Protein AF-A0A2E6I992-F1 (afdb_monomer)

Radius of gyration: 14.41 Å; Cα contacts (8 Å, |Δi|>4): 86; chains: 1; bounding box: 48×22×38 Å

Foldseek 3Di:
DPPQDPLNLLQVVLVVDPDFDWLVVSQVPPPDPPGDDSVVSNCSLVPDPQWAFPDWDADPVRDIITTTHGDPCVVVPPPDDD

Mean predicted aligned error: 7.96 Å

Structure (mmCIF, N/CA/C/O backbone):
data_AF-A0A2E6I992-F1
#
_entry.id   AF-A0A2E6I992-F1
#
loop_
_atom_site.group_PDB
_atom_site.id
_atom_site.type_symbol
_atom_site.label_atom_id
_atom_site.label_alt_id
_atom_site.label_comp_id
_atom_site.label_asym_id
_atom_site.label_entity_id
_atom_site.label_seq_id
_atom_site.pdbx_PDB_ins_code
_atom_site.Cartn_x
_atom_site.Cartn_y
_atom_site.Cartn_z
_atom_site.occupancy
_atom_site.B_iso_or_equiv
_atom_site.auth_seq_id
_atom_site.auth_comp_id
_atom_site.auth_asym_id
_atom_site.auth_atom_id
_atom_site.pdbx_PDB_model_num
ATOM 1 N N . MET A 1 1 ? -14.272 -1.168 18.193 1.00 40.41 1 MET A N 1
ATOM 2 C CA . MET A 1 1 ? -13.752 -1.439 16.835 1.00 40.41 1 MET A CA 1
ATOM 3 C C . MET A 1 1 ? -12.626 -2.453 16.948 1.00 40.41 1 MET A C 1
ATOM 5 O O . MET A 1 1 ? -11.710 -2.190 17.723 1.00 40.41 1 MET A O 1
ATOM 9 N N . PRO A 1 2 ? -12.687 -3.603 16.257 1.00 45.84 2 PRO A N 1
ATOM 10 C CA . PRO A 1 2 ? -11.543 -4.507 16.186 1.00 45.84 2 PRO A CA 1
ATOM 11 C C . PRO A 1 2 ? -10.335 -3.763 15.587 1.00 45.84 2 PRO A C 1
ATOM 13 O O . PRO A 1 2 ? -10.527 -2.825 14.805 1.00 45.84 2 PRO A O 1
ATOM 16 N N . PRO A 1 3 ? -9.095 -4.120 15.958 1.00 56.62 3 PRO A N 1
ATOM 17 C CA . PRO A 1 3 ? -7.914 -3.486 15.391 1.00 56.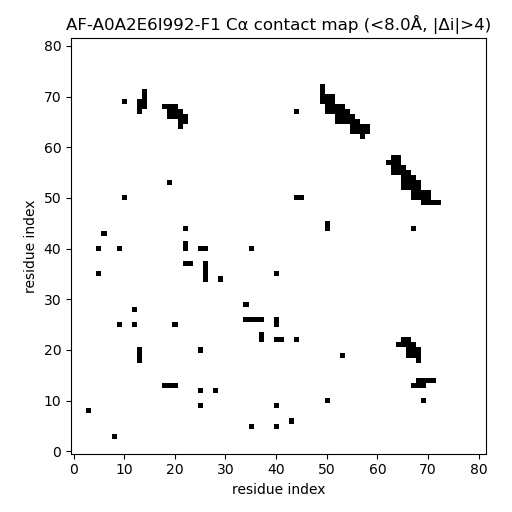62 3 PRO A CA 1
ATOM 18 C C . PRO A 1 3 ? -7.906 -3.720 13.879 1.00 56.62 3 PRO A C 1
ATOM 20 O O . PRO A 1 3 ? -7.742 -4.847 13.418 1.00 56.62 3 PRO A O 1
ATOM 23 N N . VAL A 1 4 ? -8.104 -2.653 13.100 1.00 64.00 4 VAL A N 1
ATOM 24 C CA . VAL A 1 4 ? -8.006 -2.728 11.641 1.00 64.00 4 VAL A CA 1
ATOM 25 C C . VAL A 1 4 ? -6.587 -3.172 11.300 1.00 64.00 4 VAL A C 1
ATOM 27 O O . VAL A 1 4 ? -5.617 -2.515 11.693 1.00 64.00 4 VAL A O 1
ATOM 30 N N . SER A 1 5 ? -6.468 -4.306 10.609 1.00 86.25 5 SER A N 1
ATOM 31 C CA . SER A 1 5 ? -5.176 -4.856 10.213 1.00 86.25 5 SER A CA 1
ATOM 32 C C . SER A 1 5 ? -4.429 -3.857 9.317 1.00 86.25 5 SER A C 1
ATOM 34 O O . SER A 1 5 ? -5.033 -3.041 8.617 1.00 86.25 5 SER A O 1
ATOM 36 N N . VAL A 1 6 ? -3.094 -3.907 9.330 1.00 90.06 6 VAL A N 1
ATOM 37 C CA . VAL A 1 6 ? -2.259 -3.054 8.463 1.00 90.06 6 VAL A CA 1
ATOM 38 C C . VAL A 1 6 ? -2.665 -3.220 6.993 1.00 90.06 6 VAL A C 1
ATOM 40 O O . VAL A 1 6 ? -2.764 -2.231 6.279 1.00 90.06 6 VAL A O 1
ATOM 43 N N . ARG A 1 7 ? -2.982 -4.453 6.579 1.00 90.50 7 ARG A N 1
ATOM 44 C CA . ARG A 1 7 ? -3.497 -4.793 5.246 1.00 90.50 7 ARG A CA 1
ATOM 45 C C . ARG A 1 7 ? -4.786 -4.037 4.915 1.00 90.50 7 ARG A C 1
ATOM 47 O O . ARG A 1 7 ? -4.813 -3.324 3.922 1.00 90.50 7 ARG A O 1
ATOM 54 N N . ASN A 1 8 ? -5.805 -4.110 5.775 1.00 89.62 8 ASN A N 1
ATOM 55 C CA . ASN A 1 8 ? -7.098 -3.460 5.521 1.00 89.62 8 ASN A CA 1
ATOM 56 C C . ASN A 1 8 ? -6.965 -1.933 5.421 1.00 89.62 8 ASN A C 1
ATOM 58 O O . ASN A 1 8 ? -7.704 -1.294 4.684 1.00 89.62 8 ASN A O 1
ATOM 62 N N . ARG A 1 9 ? -6.006 -1.335 6.137 1.00 90.75 9 ARG A N 1
ATOM 63 C CA . ARG A 1 9 ? -5.708 0.099 6.001 1.00 90.75 9 ARG A CA 1
ATOM 64 C C . ARG A 1 9 ? -5.021 0.446 4.692 1.00 90.75 9 ARG A C 1
ATOM 66 O O . ARG A 1 9 ? -5.325 1.487 4.128 1.00 90.75 9 ARG A O 1
ATOM 73 N N . ILE A 1 10 ? -4.098 -0.396 4.229 1.00 92.19 10 ILE A N 1
ATOM 74 C CA . ILE A 1 10 ? -3.482 -0.223 2.910 1.00 92.19 10 ILE A CA 1
ATOM 75 C C . ILE A 1 10 ? -4.566 -0.300 1.829 1.00 92.19 10 ILE A C 1
ATOM 77 O O . ILE A 1 10 ? -4.608 0.573 0.972 1.00 92.19 10 ILE A O 1
ATOM 81 N N . ALA A 1 11 ? -5.472 -1.279 1.921 1.00 91.06 11 ALA A N 1
ATOM 82 C CA . ALA A 1 11 ? -6.614 -1.402 1.017 1.00 91.06 11 ALA A CA 1
ATOM 83 C C . ALA A 1 11 ? -7.507 -0.157 1.042 1.00 91.06 11 ALA A C 1
ATOM 85 O O . ALA A 1 11 ? -7.767 0.408 -0.010 1.00 91.06 11 ALA A O 1
ATOM 86 N N . ALA A 1 12 ? -7.891 0.332 2.226 1.00 89.81 12 ALA A N 1
ATOM 87 C CA . ALA A 1 12 ? -8.707 1.540 2.345 1.00 89.81 12 ALA A CA 1
ATOM 88 C C . ALA A 1 12 ? -8.040 2.774 1.714 1.00 89.81 12 ALA A C 1
ATOM 90 O O . ALA A 1 12 ? -8.701 3.516 1.005 1.00 89.81 12 ALA A O 1
ATOM 91 N N . LEU A 1 13 ? -6.733 2.973 1.927 1.00 91.56 13 LEU A N 1
ATOM 92 C CA . LEU A 1 13 ? -6.000 4.085 1.308 1.00 91.56 13 LEU A CA 1
ATOM 93 C C . LEU A 1 13 ? -5.965 3.968 -0.219 1.00 91.56 13 LEU A C 1
ATOM 95 O O . LEU A 1 13 ? -6.100 4.969 -0.908 1.00 91.56 13 LEU A O 1
ATOM 99 N N . LEU A 1 14 ? -5.759 2.760 -0.743 1.00 91.38 14 LEU A N 1
ATOM 100 C CA . LEU A 1 14 ? -5.726 2.522 -2.185 1.00 91.38 14 LEU A CA 1
ATOM 101 C C . LEU A 1 14 ? -7.105 2.640 -2.840 1.00 91.38 14 LEU A C 1
ATOM 103 O O . LEU A 1 14 ? -7.167 3.067 -3.981 1.00 91.38 14 LEU A O 1
ATOM 107 N N . LEU A 1 15 ? -8.178 2.275 -2.137 1.00 89.94 15 LEU A N 1
ATOM 108 C CA . LEU A 1 15 ? -9.558 2.439 -2.603 1.00 89.94 15 LEU A CA 1
ATOM 109 C C . LEU A 1 15 ? -10.019 3.902 -2.579 1.00 89.94 15 LEU A C 1
ATOM 111 O O . LEU A 1 15 ? -10.810 4.301 -3.420 1.00 89.94 15 LEU A O 1
ATOM 115 N N . ASP A 1 16 ? -9.524 4.694 -1.627 1.00 88.12 16 ASP A N 1
ATOM 116 C CA . ASP A 1 16 ? -9.825 6.129 -1.505 1.00 88.12 16 ASP A CA 1
ATOM 117 C C . ASP A 1 16 ? -9.068 6.989 -2.538 1.00 88.12 16 ASP A C 1
ATOM 119 O O . ASP A 1 16 ? -9.301 8.190 -2.650 1.00 88.12 16 ASP A O 1
ATOM 123 N N . SER A 1 17 ? -8.131 6.397 -3.287 1.00 85.12 17 SER A N 1
ATOM 124 C CA . SER A 1 17 ? -7.303 7.104 -4.261 1.00 85.12 17 SER A CA 1
ATOM 125 C C . SER A 1 17 ? -7.574 6.628 -5.682 1.00 85.12 17 SER A C 1
ATOM 127 O O . SER A 1 17 ? -7.386 5.457 -6.000 1.00 85.12 17 SER A O 1
ATOM 129 N N . ASP A 1 18 ? -7.886 7.571 -6.570 1.00 83.31 18 ASP A N 1
ATOM 130 C CA . ASP A 1 18 ? -8.012 7.315 -8.012 1.00 83.31 18 ASP A CA 1
ATOM 131 C C . ASP A 1 18 ? -6.659 7.025 -8.695 1.00 83.31 18 ASP A C 1
ATOM 133 O O . ASP A 1 18 ? -6.604 6.620 -9.858 1.00 83.31 18 ASP A O 1
ATOM 137 N N . GLU A 1 19 ? -5.539 7.228 -7.989 1.00 86.62 19 GLU A N 1
ATOM 138 C CA . GLU A 1 19 ? -4.195 7.063 -8.530 1.00 86.62 19 GLU A CA 1
ATOM 139 C C . GLU A 1 19 ? -3.438 5.885 -7.895 1.00 86.62 19 GLU A C 1
ATOM 141 O O . GLU A 1 19 ? -3.442 5.702 -6.676 1.00 86.62 19 GLU A O 1
ATOM 146 N N . PRO A 1 20 ? -2.664 5.117 -8.688 1.00 89.56 20 PRO A N 1
ATOM 147 C CA . PRO A 1 20 ? -1.783 4.092 -8.146 1.00 89.56 20 PRO A CA 1
ATOM 148 C C . PRO A 1 20 ? -0.708 4.681 -7.219 1.00 89.56 20 PRO A C 1
ATOM 150 O O . PRO A 1 20 ? 0.081 5.546 -7.621 1.00 89.56 20 PRO A O 1
ATOM 153 N N . MET A 1 21 ? -0.600 4.138 -6.006 1.00 92.88 21 MET A N 1
ATOM 154 C CA . MET A 1 21 ? 0.325 4.604 -4.972 1.00 92.88 21 MET A CA 1
ATOM 155 C C . MET A 1 21 ? 1.483 3.638 -4.740 1.00 92.88 21 MET A C 1
ATOM 157 O O . MET A 1 21 ? 1.347 2.418 -4.830 1.00 92.88 21 MET A O 1
ATOM 161 N N . ASP A 1 22 ? 2.649 4.184 -4.406 1.00 93.31 22 ASP A N 1
ATOM 162 C CA . ASP A 1 22 ? 3.781 3.395 -3.929 1.00 93.31 22 ASP A CA 1
ATOM 163 C C . ASP A 1 22 ? 3.785 3.280 -2.394 1.00 93.31 22 ASP A C 1
ATOM 165 O O . ASP A 1 22 ? 3.019 3.925 -1.671 1.00 93.31 22 ASP A O 1
ATOM 169 N N . ALA A 1 23 ? 4.676 2.435 -1.874 1.00 92.62 23 ALA A N 1
ATOM 170 C CA . ALA A 1 23 ? 4.794 2.218 -0.435 1.00 92.62 23 ALA A CA 1
ATOM 171 C C . ALA A 1 23 ? 5.193 3.488 0.341 1.00 92.62 23 ALA A C 1
ATOM 173 O O . ALA A 1 23 ? 4.874 3.595 1.528 1.00 92.62 23 ALA A O 1
ATOM 174 N N . ALA A 1 24 ? 5.887 4.438 -0.298 1.00 92.06 24 ALA A N 1
ATOM 175 C CA . ALA A 1 24 ? 6.287 5.683 0.346 1.00 92.06 24 ALA A CA 1
ATOM 176 C C . ALA A 1 24 ? 5.078 6.603 0.536 1.00 92.06 24 ALA A C 1
ATOM 178 O O . ALA A 1 24 ? 4.842 7.071 1.651 1.00 92.06 24 ALA A O 1
ATOM 179 N N . LYS A 1 25 ? 4.252 6.756 -0.501 1.00 93.06 25 LYS A N 1
ATOM 180 C CA . LYS A 1 25 ? 3.017 7.539 -0.438 1.00 93.06 25 LYS A CA 1
ATOM 181 C C . LYS A 1 25 ? 2.038 6.983 0.597 1.00 93.06 25 LYS A C 1
ATOM 183 O O . LYS A 1 25 ? 1.498 7.738 1.403 1.00 93.06 25 LYS A O 1
ATOM 188 N N . ILE A 1 26 ? 1.885 5.659 0.657 1.00 92.88 26 ILE A N 1
ATOM 189 C CA . ILE A 1 26 ? 1.051 4.986 1.670 1.00 92.88 26 ILE A CA 1
ATOM 190 C C . ILE A 1 26 ? 1.586 5.23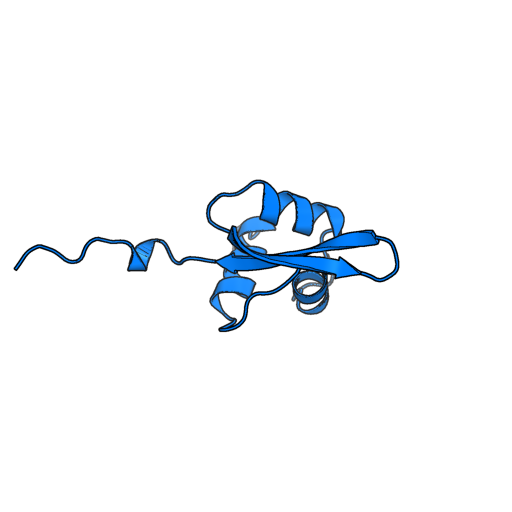7 3.091 1.00 92.88 26 ILE A C 1
ATOM 192 O O . ILE A 1 26 ? 0.815 5.444 4.030 1.00 92.88 26 ILE A O 1
ATOM 196 N N . TYR A 1 27 ? 2.909 5.236 3.274 1.00 93.75 27 TYR A N 1
ATOM 197 C CA . TYR A 1 27 ? 3.527 5.529 4.568 1.00 93.75 27 TYR A CA 1
ATOM 198 C C . TYR A 1 27 ? 3.304 6.988 5.007 1.00 93.75 27 TYR A C 1
ATOM 200 O O . TYR A 1 27 ? 3.039 7.257 6.187 1.00 93.75 27 TYR A O 1
ATOM 208 N N . GLU A 1 28 ? 3.389 7.935 4.073 1.00 93.06 28 GLU A N 1
ATOM 209 C CA . GLU A 1 28 ? 3.121 9.357 4.317 1.00 93.06 28 GLU A CA 1
ATOM 210 C C . GLU A 1 28 ? 1.676 9.581 4.766 1.00 93.06 28 GLU A C 1
ATOM 212 O O . GLU A 1 28 ? 1.463 10.133 5.849 1.00 93.06 28 GLU A O 1
ATOM 217 N N . LEU A 1 29 ? 0.716 9.046 4.003 1.00 92.44 29 LEU A N 1
ATOM 218 C CA . LEU A 1 29 ? -0.727 9.159 4.247 1.00 92.44 29 LEU A CA 1
ATOM 219 C C . LEU A 1 29 ? -1.229 8.338 5.444 1.00 92.44 29 LEU A C 1
ATOM 221 O O . LEU A 1 29 ? -2.413 8.373 5.773 1.00 92.44 29 LEU A O 1
ATOM 225 N N . TRP A 1 30 ? -0.350 7.594 6.121 1.00 92.50 30 TRP A N 1
ATOM 226 C CA . TRP A 1 30 ? -0.766 6.720 7.208 1.00 92.50 30 TRP A CA 1
ATOM 227 C C . TRP A 1 30 ? -1.445 7.507 8.348 1.00 92.50 30 TRP A C 1
ATOM 229 O O . TRP A 1 30 ? -0.788 8.338 8.986 1.00 92.50 30 TRP A O 1
ATOM 239 N N . PRO A 1 31 ? -2.714 7.203 8.687 1.00 85.19 31 PRO A N 1
ATOM 240 C CA . PRO A 1 31 ? -3.554 8.083 9.506 1.00 85.19 31 PRO A CA 1
ATOM 241 C C . PRO A 1 31 ? -3.222 8.063 11.004 1.00 85.19 31 PRO A C 1
ATOM 243 O O . PRO A 1 31 ? -3.684 8.908 11.764 1.00 85.19 31 PRO A O 1
ATOM 246 N N . THR A 1 32 ? -2.439 7.088 11.477 1.00 85.81 32 THR A N 1
ATOM 247 C CA . THR A 1 32 ? -2.138 6.928 12.911 1.00 85.81 32 THR A CA 1
ATOM 248 C C . THR A 1 32 ? -0.669 7.124 13.245 1.00 85.81 32 THR A C 1
ATOM 250 O O . THR A 1 32 ? 0.203 6.737 12.475 1.00 85.81 32 THR A O 1
ATOM 253 N N . LYS A 1 33 ? -0.380 7.582 14.472 1.00 81.94 33 LYS A N 1
ATOM 254 C CA . LYS A 1 33 ? 0.999 7.725 14.981 1.00 81.94 33 LYS A CA 1
ATOM 255 C C . LYS A 1 33 ? 1.800 6.415 14.962 1.00 81.94 33 LYS A C 1
ATOM 257 O O . LYS A 1 33 ? 2.999 6.431 14.712 1.00 81.94 33 LYS A O 1
ATOM 262 N N . ARG A 1 34 ? 1.146 5.268 15.187 1.00 86.31 34 ARG A N 1
ATOM 263 C CA . ARG A 1 34 ? 1.775 3.943 15.071 1.00 86.31 34 ARG A CA 1
ATOM 264 C C . ARG A 1 34 ? 1.787 3.505 13.604 1.00 86.31 34 ARG A C 1
ATOM 266 O O . ARG A 1 34 ? 0.846 2.857 13.141 1.00 86.31 34 ARG A O 1
ATOM 273 N N . LYS A 1 35 ? 2.827 3.912 12.874 1.00 88.25 35 LYS A N 1
ATOM 274 C CA . LYS A 1 35 ? 3.026 3.558 11.463 1.00 88.25 35 LYS A CA 1
ATOM 275 C C . LYS A 1 35 ? 3.751 2.207 11.336 1.00 88.25 35 LYS A C 1
ATOM 277 O O . LYS A 1 35 ? 4.699 1.963 12.085 1.00 88.25 35 LYS A O 1
ATOM 282 N N . PRO A 1 36 ? 3.333 1.312 10.425 1.00 91.06 36 PRO A N 1
ATOM 283 C CA . PRO A 1 36 ? 4.139 0.161 10.033 1.00 91.06 36 PRO A CA 1
ATOM 284 C C . PRO A 1 36 ? 5.394 0.641 9.295 1.00 91.06 36 PRO A C 1
ATOM 286 O O . PRO A 1 36 ? 5.426 1.740 8.748 1.00 91.06 36 PRO A O 1
ATOM 289 N N . THR A 1 37 ? 6.434 -0.188 9.243 1.00 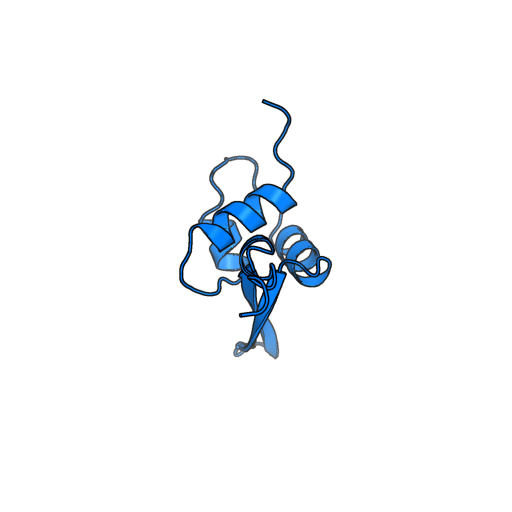93.19 37 THR A N 1
ATOM 290 C CA . THR A 1 37 ? 7.634 0.165 8.471 1.00 93.19 37 THR A CA 1
ATOM 291 C C . THR A 1 37 ? 7.333 0.172 6.970 1.00 93.19 37 THR A C 1
ATOM 293 O O . THR A 1 37 ? 6.492 -0.601 6.505 1.00 93.19 37 THR A O 1
ATOM 296 N N . MET A 1 38 ? 8.075 0.965 6.186 1.00 91.88 38 MET A N 1
ATOM 297 C CA . MET A 1 38 ? 7.989 0.91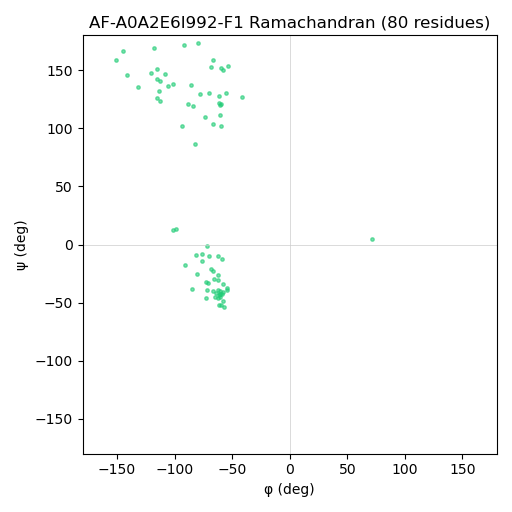1 4.716 1.00 91.88 3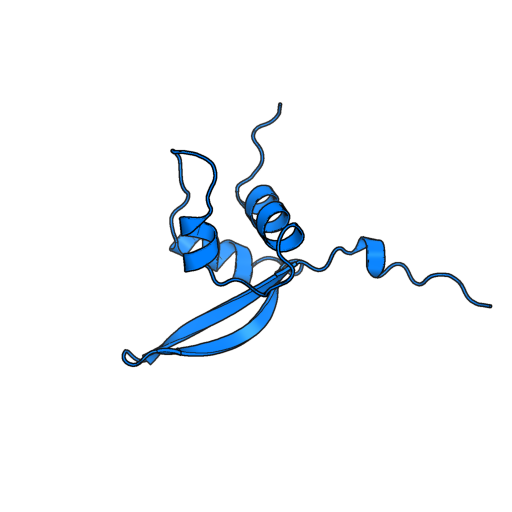8 MET A CA 1
ATOM 298 C C . MET A 1 38 ? 8.213 -0.511 4.181 1.00 91.88 38 MET A C 1
ATOM 300 O O . MET A 1 38 ? 7.521 -0.937 3.266 1.00 91.88 38 MET A O 1
ATOM 304 N N . LYS A 1 39 ? 9.124 -1.285 4.791 1.00 91.25 39 LYS A N 1
ATOM 305 C CA . LYS A 1 39 ? 9.362 -2.691 4.426 1.00 91.25 39 LYS A CA 1
ATOM 306 C C . LYS A 1 39 ? 8.110 -3.549 4.621 1.00 91.25 39 LYS A C 1
ATOM 308 O O . LYS A 1 39 ? 7.791 -4.365 3.765 1.00 91.25 39 LYS A O 1
ATOM 313 N N . THR A 1 40 ? 7.397 -3.358 5.731 1.00 93.06 40 THR A N 1
ATOM 314 C CA . THR A 1 40 ? 6.138 -4.061 6.008 1.00 93.06 40 THR A CA 1
ATOM 315 C C . THR A 1 40 ? 5.078 -3.718 4.966 1.00 93.06 40 THR A C 1
ATOM 317 O O . THR A 1 40 ? 4.445 -4.630 4.446 1.00 93.06 40 THR A O 1
ATOM 320 N N . ILE A 1 41 ? 4.919 -2.434 4.625 1.00 93.12 41 ILE A N 1
ATOM 321 C CA . ILE A 1 41 ? 3.971 -1.989 3.591 1.00 93.12 41 ILE A CA 1
ATOM 322 C C . ILE A 1 41 ? 4.320 -2.633 2.244 1.00 93.12 41 ILE A C 1
ATOM 324 O O . ILE A 1 41 ? 3.473 -3.289 1.647 1.00 93.12 41 ILE A O 1
ATOM 328 N N . SER A 1 42 ? 5.578 -2.527 1.803 1.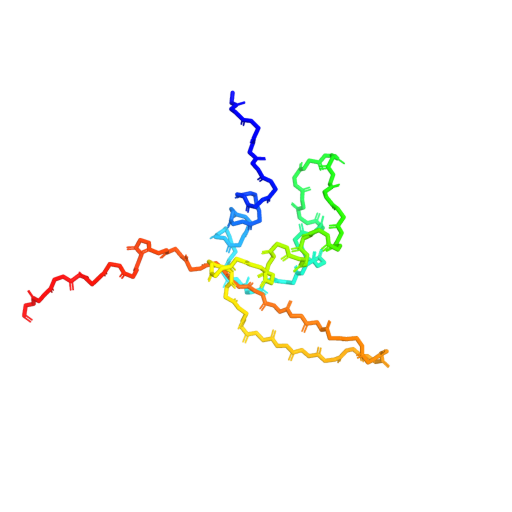00 91.62 42 SER A N 1
ATOM 329 C CA . SER A 1 42 ? 6.037 -3.112 0.536 1.00 91.62 42 SER A CA 1
ATOM 330 C C . SER A 1 42 ? 5.825 -4.623 0.464 1.00 91.62 42 SER A C 1
ATOM 332 O O . SER A 1 42 ? 5.416 -5.128 -0.578 1.00 91.62 42 SER A O 1
ATOM 334 N N . ASN A 1 43 ? 6.087 -5.345 1.557 1.00 91.94 43 ASN A N 1
ATOM 335 C CA . ASN A 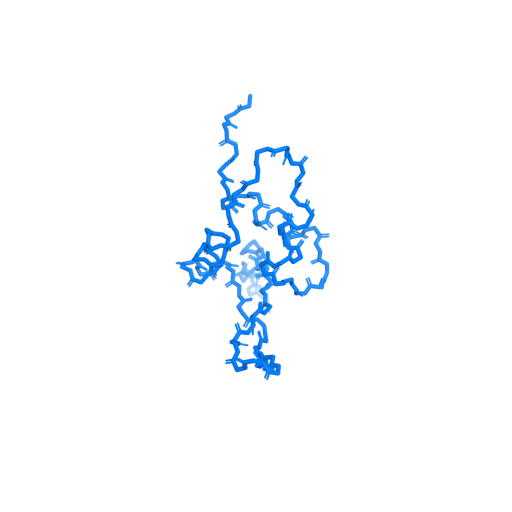1 43 ? 5.848 -6.785 1.615 1.00 91.94 43 ASN A CA 1
ATOM 336 C C . ASN A 1 43 ? 4.355 -7.104 1.505 1.00 91.94 43 ASN A C 1
ATOM 338 O O . ASN A 1 43 ? 3.987 -7.983 0.739 1.00 91.94 43 ASN A O 1
ATOM 342 N N . LEU A 1 44 ? 3.489 -6.383 2.226 1.00 93.19 44 LEU A N 1
ATOM 343 C CA . LEU A 1 44 ? 2.044 -6.612 2.160 1.00 93.19 44 LEU A CA 1
ATOM 344 C C . LEU A 1 44 ? 1.493 -6.371 0.752 1.00 93.19 44 LEU A C 1
ATOM 346 O O . LEU A 1 44 ? 0.744 -7.216 0.269 1.00 93.19 44 LEU A O 1
ATOM 350 N N . LEU A 1 45 ? 1.925 -5.290 0.097 1.00 92.25 45 LEU A N 1
ATOM 351 C CA . LEU A 1 45 ? 1.572 -4.970 -1.289 1.00 92.25 45 LEU A CA 1
ATOM 352 C C . LEU A 1 45 ? 2.022 -6.055 -2.275 1.00 92.25 45 LEU A C 1
ATOM 354 O O . LEU A 1 45 ? 1.299 -6.381 -3.203 1.00 92.25 45 LEU A O 1
ATOM 358 N N . ALA A 1 46 ? 3.210 -6.629 -2.078 1.00 89.75 46 ALA A N 1
ATOM 359 C CA . ALA A 1 46 ? 3.737 -7.664 -2.966 1.00 89.75 46 ALA A CA 1
ATOM 360 C C . ALA A 1 46 ? 3.167 -9.068 -2.688 1.00 89.75 46 ALA A C 1
ATOM 362 O O . ALA A 1 46 ? 3.191 -9.919 -3.574 1.00 89.75 46 ALA A O 1
ATOM 363 N N . SER A 1 47 ? 2.713 -9.333 -1.460 1.00 89.94 47 SER A N 1
ATOM 364 C CA . SER A 1 47 ? 2.261 -10.659 -1.020 1.00 89.94 47 SER A CA 1
ATOM 365 C C . SER A 1 47 ? 0.771 -10.926 -1.222 1.00 89.94 47 SER A C 1
ATOM 367 O O . SER A 1 47 ? 0.383 -12.090 -1.168 1.00 89.94 47 SER A O 1
ATOM 369 N N . HIS A 1 48 ? -0.064 -9.902 -1.417 1.00 89.31 48 HIS A N 1
ATOM 370 C CA . HIS A 1 48 ? -1.515 -10.079 -1.546 1.00 89.31 48 HIS A CA 1
ATOM 371 C C . HIS A 1 48 ? -1.985 -9.720 -2.952 1.00 89.31 48 HIS A C 1
ATOM 373 O O . HIS A 1 48 ? -1.651 -8.662 -3.475 1.00 89.31 48 HIS A O 1
ATOM 379 N N . SER A 1 49 ? -2.796 -10.598 -3.540 1.00 84.50 49 SER A N 1
ATOM 380 C CA . SER A 1 49 ? -3.292 -10.478 -4.915 1.00 84.50 49 SER A CA 1
ATOM 381 C C . SER A 1 49 ? -4.272 -9.325 -5.137 1.00 84.50 49 SER A C 1
ATOM 383 O O . SER A 1 49 ? -4.428 -8.885 -6.268 1.00 84.50 49 SER A O 1
ATOM 385 N N . GLU A 1 50 ? -4.914 -8.831 -4.077 1.00 86.19 50 GLU A N 1
ATOM 386 C CA . GLU A 1 50 ? -5.828 -7.678 -4.134 1.00 86.19 50 GLU A CA 1
ATOM 387 C C . GLU A 1 50 ? -5.106 -6.361 -4.475 1.00 86.19 50 GLU A C 1
ATOM 389 O O . GLU A 1 50 ? -5.713 -5.418 -4.981 1.00 86.19 50 GLU A O 1
ATOM 394 N N . PHE A 1 51 ? -3.792 -6.295 -4.225 1.00 90.69 51 PHE A N 1
ATOM 395 C CA . PHE A 1 51 ? -2.960 -5.150 -4.568 1.00 90.69 51 PHE A CA 1
ATOM 396 C C . PHE A 1 51 ? -2.325 -5.371 -5.937 1.00 90.69 51 PHE A C 1
ATOM 398 O O . PHE A 1 51 ? -1.333 -6.089 -6.096 1.00 90.69 51 PHE A O 1
ATOM 405 N N . VAL A 1 52 ? -2.881 -4.718 -6.950 1.00 88.94 52 VAL A N 1
ATOM 406 C CA . VAL A 1 52 ? -2.438 -4.885 -8.331 1.00 88.94 52 VAL A CA 1
ATOM 407 C C . VAL A 1 52 ? -1.321 -3.906 -8.638 1.00 88.94 52 VAL A C 1
ATOM 409 O O . VAL A 1 52 ? -1.480 -2.690 -8.549 1.00 88.94 52 VAL A O 1
ATOM 412 N N . ARG A 1 53 ? -0.158 -4.440 -9.019 1.00 90.44 53 ARG A N 1
ATOM 413 C CA . ARG A 1 53 ? 0.983 -3.627 -9.443 1.00 90.44 53 ARG A CA 1
ATOM 414 C C . ARG A 1 53 ? 0.720 -3.043 -10.831 1.00 90.44 53 ARG A C 1
ATOM 416 O O . ARG A 1 53 ? 0.803 -3.764 -11.820 1.00 90.44 53 ARG A O 1
ATOM 423 N N . MET A 1 54 ? 0.505 -1.734 -10.897 1.00 88.56 54 MET A N 1
ATOM 424 C CA . MET A 1 54 ? 0.216 -1.013 -12.142 1.00 88.56 54 MET A CA 1
ATOM 425 C C . MET A 1 54 ? 1.480 -0.622 -12.903 1.00 88.56 54 MET A C 1
ATOM 427 O O . MET A 1 54 ? 1.526 -0.678 -14.127 1.00 88.56 54 MET A O 1
ATOM 431 N N . SER A 1 55 ? 2.533 -0.219 -12.191 1.00 87.06 55 SER A N 1
ATOM 432 C CA . SER A 1 55 ? 3.785 0.192 -12.825 1.00 87.06 55 SER A CA 1
ATOM 433 C C . SER A 1 55 ? 4.989 -0.064 -11.934 1.00 87.06 55 SER A C 1
ATOM 435 O O . SER A 1 55 ? 4.878 -0.218 -10.713 1.00 87.06 55 SER A O 1
ATOM 437 N N . TRP A 1 56 ? 6.158 -0.131 -12.567 1.00 89.25 56 TRP A N 1
ATOM 438 C CA . TRP A 1 56 ? 7.435 -0.242 -11.882 1.00 89.25 56 TRP A CA 1
ATOM 439 C C . TRP A 1 56 ? 8.496 0.600 -12.587 1.00 89.25 56 TRP A C 1
ATOM 441 O O . TRP A 1 56 ? 8.491 0.728 -13.810 1.00 89.25 56 TRP A O 1
ATOM 451 N N . TRP A 1 57 ? 9.417 1.169 -11.815 1.00 87.62 57 TRP A N 1
ATOM 452 C CA . TRP A 1 57 ? 10.562 1.916 -12.336 1.00 87.62 57 TRP A CA 1
ATOM 453 C C . TRP A 1 57 ? 11.790 1.698 -11.456 1.00 87.62 57 TRP A C 1
ATOM 455 O O . TRP A 1 57 ? 11.702 1.161 -10.350 1.00 87.62 57 TRP A O 1
ATOM 465 N N . LYS A 1 58 ? 12.966 2.091 -11.947 1.00 87.81 58 LYS A N 1
ATOM 466 C CA . LYS A 1 58 ? 14.194 2.139 -11.145 1.00 87.81 58 LYS A CA 1
ATOM 467 C C . LYS A 1 58 ? 14.520 3.591 -10.832 1.00 87.81 58 LYS A C 1
ATOM 469 O O . LYS A 1 58 ? 14.432 4.440 -11.711 1.00 87.81 58 LYS A O 1
ATOM 474 N N . ASN A 1 59 ? 14.904 3.877 -9.593 1.00 83.50 59 ASN A N 1
ATOM 475 C CA . ASN A 1 59 ? 15.465 5.185 -9.260 1.00 83.50 59 ASN A CA 1
ATOM 476 C C . ASN A 1 59 ? 16.951 5.274 -9.669 1.00 83.50 59 ASN A C 1
ATOM 478 O O . ASN A 1 59 ? 17.564 4.265 -10.020 1.00 83.50 59 ASN A O 1
ATOM 482 N N . ASN A 1 60 ? 17.555 6.463 -9.546 1.00 82.44 60 ASN A N 1
ATOM 483 C CA . ASN A 1 60 ? 18.977 6.709 -9.858 1.00 82.44 60 ASN A CA 1
ATOM 484 C C . ASN A 1 60 ? 19.963 5.840 -9.047 1.00 82.44 60 ASN A C 1
ATOM 486 O O . ASN A 1 60 ? 21.135 5.757 -9.386 1.00 82.44 60 ASN A O 1
ATOM 490 N N . HIS A 1 61 ? 19.487 5.169 -7.993 1.00 82.12 61 HIS A N 1
ATOM 491 C CA . HIS A 1 61 ? 20.257 4.247 -7.157 1.00 82.12 61 HIS A CA 1
ATOM 492 C C . HIS A 1 61 ? 19.983 2.770 -7.505 1.00 82.12 61 HIS A C 1
ATOM 494 O O . HIS A 1 61 ? 20.293 1.877 -6.717 1.00 82.12 61 HIS A O 1
ATOM 500 N N . GLY A 1 62 ? 19.326 2.495 -8.638 1.00 80.31 62 GLY A N 1
ATOM 501 C CA . GLY A 1 62 ? 18.995 1.146 -9.100 1.00 80.31 62 GLY A CA 1
ATOM 502 C C . GLY A 1 62 ? 17.903 0.431 -8.296 1.00 80.31 62 GLY A C 1
ATOM 503 O O . GLY A 1 62 ? 17.607 -0.734 -8.573 1.00 80.31 62 GLY A O 1
ATOM 504 N N . ARG A 1 63 ? 17.272 1.096 -7.318 1.00 80.25 63 ARG A N 1
ATOM 505 C CA . ARG A 1 63 ? 16.206 0.499 -6.503 1.00 80.25 63 ARG A CA 1
ATOM 506 C C . ARG A 1 63 ? 14.906 0.473 -7.292 1.00 80.25 63 ARG A C 1
ATOM 508 O O . ARG A 1 63 ? 14.484 1.497 -7.831 1.00 80.25 63 ARG A O 1
ATOM 515 N N . LYS A 1 64 ? 14.274 -0.701 -7.325 1.00 83.06 64 LYS A N 1
ATOM 516 C CA . LYS A 1 64 ? 12.948 -0.893 -7.917 1.00 83.06 64 LYS A CA 1
ATOM 517 C C . LYS A 1 64 ? 11.897 -0.203 -7.051 1.00 83.06 64 LYS A C 1
ATOM 519 O O . LYS A 1 64 ? 11.862 -0.416 -5.841 1.00 83.06 64 LYS A O 1
ATOM 524 N N . GLN A 1 65 ? 11.054 0.583 -7.692 1.00 84.38 65 GLN A N 1
ATOM 525 C CA . GLN A 1 65 ? 9.862 1.201 -7.136 1.00 84.38 65 GLN A CA 1
ATOM 526 C C . GLN A 1 65 ? 8.653 0.625 -7.863 1.00 84.38 65 GLN A C 1
ATOM 528 O O . GLN A 1 65 ? 8.735 0.350 -9.060 1.00 84.38 65 GLN A O 1
ATOM 533 N N . ASN A 1 66 ? 7.562 0.411 -7.136 1.00 89.94 66 ASN A N 1
ATOM 534 C CA . ASN A 1 66 ? 6.333 -0.170 -7.662 1.00 89.94 66 ASN A CA 1
ATOM 535 C C . ASN A 1 66 ? 5.158 0.696 -7.211 1.00 89.94 66 ASN A C 1
ATOM 537 O O . ASN A 1 66 ? 5.087 1.041 -6.030 1.00 89.94 66 ASN A O 1
ATOM 541 N N . LYS A 1 67 ? 4.231 0.981 -8.123 1.00 91.00 67 LYS A N 1
ATOM 542 C CA . LYS A 1 67 ? 2.921 1.546 -7.793 1.00 91.00 67 LYS A CA 1
ATOM 543 C C . LYS A 1 67 ? 1.870 0.450 -7.812 1.00 91.00 67 LYS A C 1
ATOM 545 O O . LYS A 1 67 ? 1.865 -0.390 -8.716 1.00 91.00 67 LYS A O 1
ATOM 550 N N . TYR A 1 68 ? 0.985 0.495 -6.832 1.00 91.12 68 TYR A N 1
ATOM 551 C CA . TYR A 1 68 ? -0.109 -0.439 -6.648 1.00 91.12 68 TYR A CA 1
ATOM 552 C C . TYR A 1 68 ? -1.438 0.307 -6.668 1.00 91.12 68 TYR A C 1
ATOM 554 O O . TYR A 1 68 ? -1.514 1.455 -6.241 1.00 91.12 68 TYR A O 1
ATOM 562 N N . THR A 1 69 ? -2.470 -0.359 -7.160 1.00 89.12 69 THR A N 1
ATOM 563 C CA . THR A 1 69 ? -3.872 0.001 -6.943 1.00 89.12 69 THR A CA 1
ATOM 564 C C . THR A 1 69 ? -4.552 -1.145 -6.194 1.00 89.12 69 THR A C 1
ATOM 566 O O . THR A 1 69 ? -3.964 -2.222 -6.041 1.00 89.12 69 THR A O 1
ATOM 569 N N . HIS A 1 70 ? -5.761 -0.919 -5.705 1.00 83.81 70 HIS A N 1
ATOM 570 C CA . HIS A 1 70 ? -6.597 -1.968 -5.146 1.00 83.81 70 HIS A CA 1
ATOM 571 C C . HIS A 1 70 ? -7.796 -2.156 -6.064 1.00 83.81 70 HIS A C 1
ATOM 573 O O . HIS A 1 70 ? -8.526 -1.205 -6.325 1.00 83.81 70 HIS A O 1
ATOM 579 N N . ILE A 1 71 ? -8.001 -3.377 -6.554 1.00 69.00 71 ILE A N 1
ATOM 580 C CA . ILE A 1 71 ? -9.229 -3.689 -7.280 1.00 69.00 71 ILE A CA 1
ATOM 581 C C . ILE A 1 71 ? -10.284 -4.025 -6.238 1.00 69.00 71 ILE A C 1
ATOM 583 O O . ILE A 1 71 ? -10.120 -4.967 -5.461 1.00 69.00 71 ILE A O 1
ATOM 587 N N . ASP A 1 72 ? -11.367 -3.255 -6.211 1.00 61.56 72 ASP A N 1
ATOM 588 C CA . ASP A 1 72 ? -12.559 -3.701 -5.510 1.00 61.56 72 ASP A CA 1
ATOM 589 C C . ASP A 1 72 ? -13.119 -4.911 -6.266 1.00 61.56 72 ASP A C 1
ATOM 591 O O . ASP A 1 72 ? -13.682 -4.789 -7.353 1.00 61.56 72 ASP A O 1
ATOM 595 N N . HIS A 1 73 ? -12.899 -6.109 -5.726 1.00 51.62 73 HIS A N 1
ATOM 596 C CA . HIS A 1 73 ? -13.382 -7.346 -6.334 1.00 51.62 73 HIS A CA 1
ATOM 597 C C . HIS A 1 73 ? -14.918 -7.397 -6.429 1.00 51.62 73 HIS A C 1
ATOM 599 O O . HIS A 1 73 ? -15.429 -8.272 -7.124 1.00 51.62 73 HIS A O 1
ATOM 605 N N . SER A 1 74 ? -15.654 -6.467 -5.803 1.00 50.22 74 SER A N 1
ATOM 606 C CA . SER A 1 74 ? -17.098 -6.315 -6.030 1.00 50.22 74 SER A CA 1
ATOM 607 C C . SER A 1 74 ? -17.446 -5.850 -7.453 1.00 50.22 74 SER A C 1
ATOM 609 O O . SER A 1 74 ? -18.473 -6.276 -7.977 1.00 50.22 74 SER A O 1
ATOM 611 N N . LEU A 1 75 ? -16.565 -5.084 -8.114 1.00 48.47 75 LEU A N 1
ATOM 612 C CA . LEU A 1 75 ? -16.720 -4.623 -9.507 1.00 48.47 75 LEU A CA 1
ATOM 613 C C . LEU A 1 75 ? -16.320 -5.677 -10.553 1.00 48.47 75 LEU A C 1
ATOM 615 O O . LEU A 1 75 ? -16.520 -5.474 -11.745 1.00 48.47 75 LEU A O 1
ATOM 619 N N . LEU A 1 76 ? -15.724 -6.791 -10.118 1.00 47.78 76 LEU A N 1
ATOM 620 C CA . LEU A 1 76 ? -15.430 -7.957 -10.959 1.00 47.78 76 LEU A CA 1
ATOM 621 C C . LEU A 1 76 ? -16.475 -9.065 -10.794 1.00 47.78 76 LEU A C 1
ATOM 623 O O . LEU A 1 76 ? -16.242 -10.193 -11.231 1.00 47.78 76 LEU A O 1
ATOM 627 N N . SER A 1 77 ? -17.619 -8.762 -10.175 1.00 42.28 77 SER A N 1
ATOM 628 C CA . SER A 1 77 ? -18.801 -9.590 -10.383 1.00 42.28 77 SER A CA 1
ATOM 629 C C . SER A 1 77 ? -19.114 -9.509 -11.878 1.00 42.28 77 SER A C 1
ATOM 631 O O . SER A 1 77 ? -19.264 -8.393 -12.376 1.00 42.28 77 SER A O 1
ATOM 633 N N . PRO A 1 78 ? -19.148 -10.623 -12.628 1.00 44.34 78 PRO A N 1
ATOM 634 C CA . PRO A 1 78 ? -19.775 -10.593 -13.936 1.00 44.34 78 PRO A CA 1
ATOM 635 C C . PRO A 1 78 ? -21.227 -10.187 -13.681 1.00 44.34 78 PRO A C 1
ATOM 637 O O . PRO A 1 78 ? -22.002 -10.986 -13.159 1.00 44.34 78 PRO A O 1
ATOM 640 N N . GLU A 1 79 ? -21.563 -8.922 -13.939 1.00 48.12 79 GLU A N 1
ATOM 641 C CA . GLU A 1 79 ? -22.956 -8.573 -14.168 1.00 48.12 79 GLU A CA 1
ATOM 642 C C . GLU A 1 79 ? -23.434 -9.480 -15.300 1.00 48.12 79 GLU A C 1
ATOM 644 O O . GLU A 1 79 ? -22.717 -9.740 -16.271 1.00 48.12 79 GLU A O 1
ATOM 649 N N . GLU A 1 80 ? -24.577 -10.083 -15.021 1.00 46.41 80 GLU A N 1
ATOM 650 C CA . GLU A 1 80 ? -25.162 -11.231 -15.679 1.00 46.41 80 GLU A CA 1
ATOM 651 C C . GLU A 1 80 ? -25.282 -11.050 -17.198 1.00 46.41 80 GLU A C 1
ATOM 653 O O . GLU A 1 80 ? -25.367 -9.941 -17.720 1.00 46.41 80 GLU A O 1
ATOM 658 N N . GLU A 1 81 ? -25.280 -12.189 -17.891 1.00 38.97 81 GLU A N 1
ATOM 659 C CA . GLU A 1 81 ? -25.753 -12.325 -19.266 1.00 38.97 81 GLU A CA 1
ATOM 660 C C . GLU A 1 81 ? -27.055 -11.535 -19.489 1.00 38.97 81 GLU A C 1
ATOM 662 O O . GLU A 1 81 ? -28.048 -11.784 -18.808 1.00 38.97 81 GLU A O 1
ATOM 667 N N . GLU A 1 82 ? -27.074 -10.677 -20.510 1.00 40.69 82 GLU A N 1
ATOM 668 C CA . GLU A 1 82 ? -28.260 -10.432 -21.344 1.00 40.69 82 GLU A CA 1
ATOM 669 C C . GLU A 1 82 ? -27.877 -10.488 -22.827 1.00 40.69 82 GLU A C 1
ATOM 671 O O . GLU A 1 82 ? -26.838 -9.896 -23.211 1.00 40.69 82 GLU A O 1
#

Nearest PDB structures (foldseek):
  7ne9-assembly1_CCC  TM=6.827E-01  e=2.304E-01  Parasynechococcus marenigrum WH 8102
  7ne9-assembly1_DDD  TM=6.709E-01  e=2.617E-01  Parasynechococcus marenigrum WH 8102
  4rb1-assembly1_B-2  TM=6.113E-01  e=1.300E-01  Magnetospirillum gryphiswaldense MSR-1 v2
  4jm2-assembly1_D  TM=4.493E-01  e=8.113E+00  Homo sapiens

Solvent-accessible surface area (backbone atoms only — not comparable to full-atom values): 5141 Å² total; per-residue (Å²): 131,81,84,76,48,73,65,60,51,52,46,50,57,30,62,76,36,100,58,65,43,33,47,64,57,52,57,70,69,47,93,50,92,84,64,76,54,58,68,56,47,44,47,52,47,74,72,37,86,58,38,41,74,77,46,72,50,66,48,101,82,70,49,79,46,55,22,28,34,40,64,64,68,77,78,68,5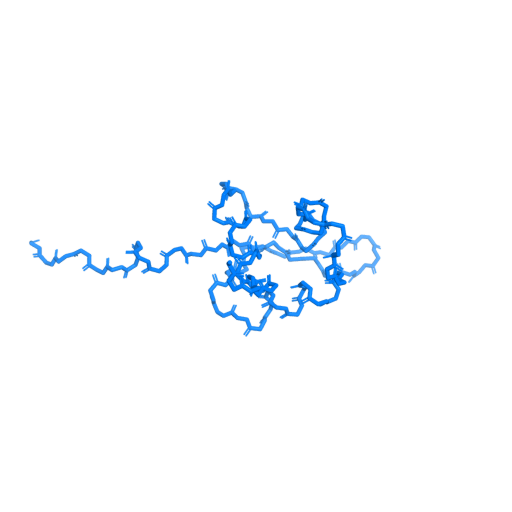1,79,76,73,93,128

Secondary structure (DSSP, 8-state):
-----HHHHHHHHHHS-SS-EEHHHHHHT--SSSPPPHHHHHHHHHH-TTEEEEEEEE-TTS-EEEEEEE--GGGGS-----

pLDDT: mean 81.36, std 16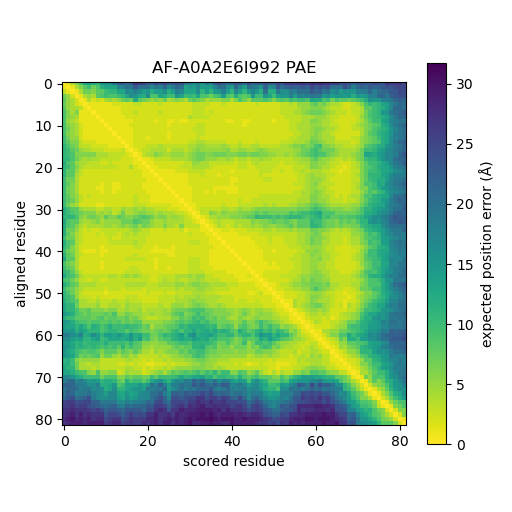.33, range [38.97, 93.75]

Sequence (82 aa):
MPPVSVRNRIAALLLDSDEPMDAAKIYELWPTKRKPTMKTISNLLASHSEFVRMSWWKNNHGRKQNKYTHIDHSLLSPEEEE